Protein AF-I5B1D2-F1 (afdb_monomer)

Mean predicted aligned error: 9.02 Å

pLDDT: mean 75.81, std 14.24, range [44.28, 90.38]

Solvent-accessible surface area (backbone atoms only — not comparable to full-atom values): 4889 Å² total; per-residue (Å²): 136,60,77,76,60,56,40,70,40,30,53,46,60,50,33,72,78,36,62,73,49,52,58,58,39,48,74,73,64,50,72,56,74,79,43,87,84,51,40,68,37,23,46,47,50,51,20,59,79,70,70,45,60,54,68,61,52,53,49,52,54,49,51,52,57,57,51,65,76,43,84,79,85,69,81,81,85,84,78,135

Foldseek 3Di:
DDLVVQQQDFPLVLCVVPVQCVVVCVVVVVPVCPPPVRRGDGLNRVCVVVVHDSSVSSVVSVVSVVVVVPPPPDDDDDDD

Secondary structure (DSSP, 8-state):
--TTGGGTSBHHHHHHH-TTHHHHHHHTT-GGGGSTTGGG-BHHHHHHHTT--HHHHHHHHHHHHHHHTS----------

InterPro domains:
  IPR015077 Domain of unknown function DUF1858 [PF08984] (7-58)
  IPR023883 Conserved hypothetical protein CHP03980, redox-disulphide [PTHR39341] (7-66)
  IPR023883 Conserved hypothetical protein CHP03980, redox-disulphide [TIGR03980] (7-62)
  IPR038062 ScdA-like, N-terminal domain superfamily [G3DSA:1.10.3910.10] (6-71)
  IPR038062 ScdA-like, N-terminal domain superfamily [SSF140683] (7-66)

Organism: NCBI:txid879212

Radius of gyration: 13.98 Å; Cα contacts (8 Å, |Δi|>4): 64; chains: 1; bounding box: 39×35×26 Å

Structure (mmCIF, N/CA/C/O backbone):
data_AF-I5B1D2-F1
#
_entry.id   AF-I5B1D2-F1
#
loop_
_atom_site.group_PDB
_atom_site.id
_atom_site.type_symbol
_atom_site.label_atom_id
_atom_site.label_alt_id
_atom_site.label_comp_id
_atom_site.label_asym_id
_atom_site.label_entity_id
_atom_site.label_seq_id
_atom_site.pdbx_PDB_ins_code
_atom_site.Cartn_x
_atom_site.Cartn_y
_atom_site.Cartn_z
_atom_site.occupancy
_atom_site.B_iso_or_equiv
_atom_site.auth_seq_id
_atom_site.auth_comp_id
_atom_site.auth_asym_id
_atom_site.auth_atom_id
_atom_site.pdbx_PDB_model_num
ATOM 1 N N . MET A 1 1 ? -7.291 8.864 -3.135 1.00 54.38 1 MET A N 1
ATOM 2 C CA . MET A 1 1 ? -6.191 8.878 -4.123 1.00 54.38 1 MET A CA 1
ATOM 3 C C . MET A 1 1 ? -6.709 8.443 -5.479 1.00 54.38 1 MET A C 1
ATOM 5 O O . MET A 1 1 ? -7.554 7.558 -5.529 1.00 54.38 1 MET A O 1
ATOM 9 N N . ASN A 1 2 ? -6.216 9.051 -6.558 1.00 56.97 2 ASN A N 1
ATOM 10 C CA . ASN A 1 2 ? -6.481 8.589 -7.922 1.00 56.97 2 ASN A CA 1
ATOM 11 C C . ASN A 1 2 ? -5.449 7.513 -8.318 1.00 56.97 2 ASN A C 1
ATOM 13 O O . ASN A 1 2 ? -4.288 7.585 -7.915 1.00 56.97 2 ASN A O 1
ATOM 17 N N . SER A 1 3 ? -5.842 6.541 -9.149 1.00 60.00 3 SER A N 1
ATOM 18 C CA . SER A 1 3 ? -4.991 5.432 -9.619 1.00 60.00 3 SER A CA 1
ATOM 19 C C . SER A 1 3 ? -3.607 5.804 -10.196 1.00 60.00 3 SER A C 1
ATOM 21 O O . SER A 1 3 ? -2.693 5.002 -10.009 1.00 60.00 3 SER A O 1
ATOM 23 N N . PRO A 1 4 ? -3.385 6.944 -10.890 1.00 63.47 4 PRO A N 1
ATOM 24 C CA . PRO A 1 4 ? -2.048 7.298 -11.382 1.00 63.47 4 PRO A CA 1
ATOM 25 C C . PRO A 1 4 ? -1.060 7.697 -10.278 1.00 63.47 4 PRO A C 1
ATOM 27 O O . PRO A 1 4 ? 0.120 7.389 -10.404 1.00 63.47 4 PRO A O 1
ATOM 30 N N . GLU A 1 5 ? -1.509 8.318 -9.184 1.00 76.06 5 GLU A N 1
ATOM 31 C CA . GLU A 1 5 ? -0.607 8.724 -8.091 1.00 76.06 5 GLU A CA 1
ATOM 32 C C . GLU A 1 5 ? -0.127 7.520 -7.273 1.00 76.06 5 GLU A C 1
ATOM 34 O O . GLU A 1 5 ? 1.008 7.483 -6.802 1.00 76.06 5 GLU A O 1
ATOM 39 N N . LEU A 1 6 ? -0.962 6.480 -7.193 1.00 81.94 6 LEU A N 1
ATOM 40 C CA . LEU A 1 6 ? -0.638 5.235 -6.502 1.00 81.94 6 LEU A CA 1
ATOM 41 C C . LEU A 1 6 ? 0.523 4.466 -7.146 1.00 81.94 6 LEU A C 1
ATOM 43 O O . LEU A 1 6 ? 1.118 3.620 -6.500 1.00 81.94 6 LEU A O 1
ATOM 47 N N . LYS A 1 7 ? 0.833 4.715 -8.420 1.00 84.44 7 LYS A N 1
ATOM 48 C CA . LYS A 1 7 ? 1.901 4.003 -9.137 1.00 84.44 7 LYS A CA 1
ATOM 49 C C . LYS A 1 7 ? 3.295 4.465 -8.709 1.00 84.44 7 LYS A C 1
ATOM 51 O O . LYS A 1 7 ? 4.231 3.667 -8.739 1.00 84.44 7 LYS A O 1
ATOM 56 N N . ASN A 1 8 ? 3.408 5.729 -8.300 1.00 88.06 8 ASN A N 1
ATOM 57 C CA . ASN A 1 8 ? 4.681 6.402 -8.036 1.00 88.06 8 ASN A CA 1
ATOM 58 C C . ASN A 1 8 ? 4.943 6.616 -6.539 1.00 88.06 8 ASN A C 1
ATOM 60 O O . ASN A 1 8 ? 6.053 6.979 -6.161 1.00 88.06 8 ASN A O 1
ATOM 64 N N . ILE A 1 9 ? 3.938 6.408 -5.687 1.00 88.44 9 ILE A N 1
ATOM 65 C CA . ILE A 1 9 ? 4.109 6.434 -4.234 1.00 88.44 9 ILE A CA 1
ATOM 66 C C . ILE A 1 9 ? 4.951 5.233 -3.780 1.00 88.44 9 ILE A C 1
ATOM 68 O O . ILE A 1 9 ? 4.857 4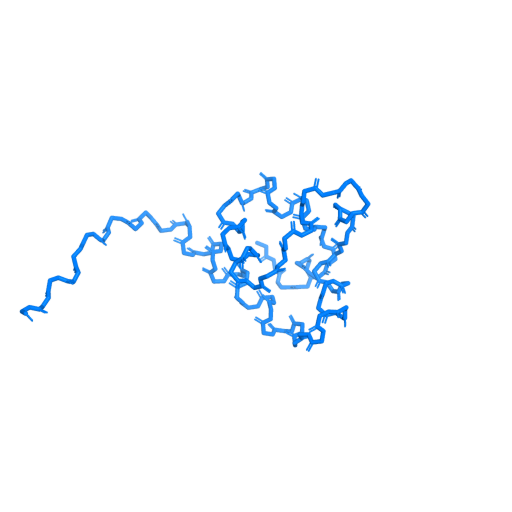.134 -4.341 1.00 88.44 9 ILE A O 1
ATOM 72 N N . THR A 1 10 ? 5.790 5.449 -2.769 1.00 88.19 10 THR A N 1
ATOM 73 C CA . THR A 1 10 ? 6.587 4.378 -2.170 1.00 88.19 10 THR A CA 1
ATOM 74 C C . THR A 1 10 ? 5.712 3.472 -1.315 1.00 88.19 10 THR A C 1
ATOM 76 O O . THR A 1 10 ? 4.698 3.897 -0.750 1.00 88.19 10 THR A O 1
ATOM 79 N N . ILE A 1 11 ? 6.122 2.213 -1.178 1.00 85.00 11 ILE A N 1
ATOM 80 C CA . ILE A 1 11 ? 5.441 1.268 -0.292 1.00 85.00 11 ILE A CA 1
ATOM 81 C C . ILE A 1 11 ? 5.457 1.768 1.159 1.00 85.00 11 ILE A C 1
ATOM 83 O O . ILE A 1 11 ? 4.448 1.638 1.852 1.00 85.00 11 ILE A O 1
ATOM 87 N N . LYS A 1 12 ? 6.550 2.411 1.602 1.00 84.25 12 LYS A N 1
ATOM 88 C CA . LYS A 1 12 ? 6.620 3.023 2.935 1.00 84.25 12 LYS A CA 1
ATOM 89 C C . LYS A 1 12 ? 5.522 4.060 3.139 1.00 84.25 12 LYS A C 1
ATOM 91 O O . LYS A 1 12 ? 4.80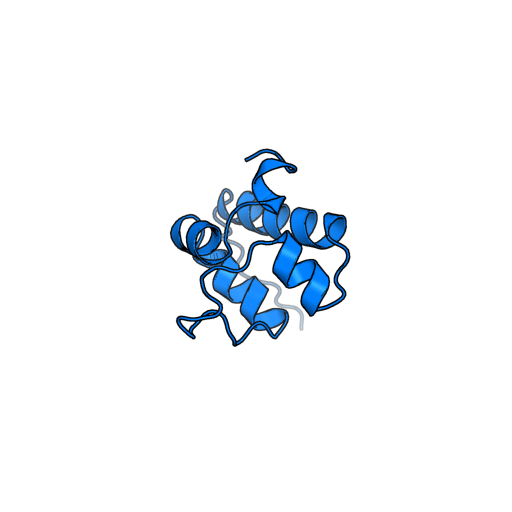2 3.966 4.123 1.00 84.25 12 LYS A O 1
ATOM 96 N N . GLU A 1 13 ? 5.383 5.022 2.229 1.00 87.06 13 GLU A N 1
ATOM 97 C CA . GLU A 1 13 ? 4.376 6.082 2.359 1.00 87.06 13 GLU A CA 1
ATOM 98 C C . GLU A 1 13 ? 2.951 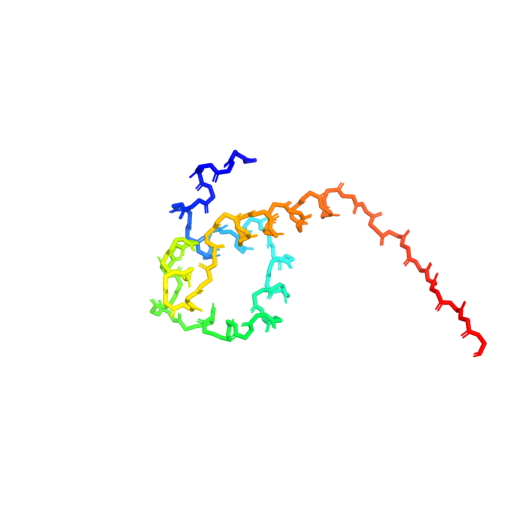5.517 2.305 1.00 87.06 13 GLU A C 1
ATOM 100 O O . GLU A 1 13 ? 2.080 5.952 3.055 1.00 87.06 13 GLU A O 1
ATOM 105 N N . LEU A 1 14 ? 2.713 4.492 1.478 1.00 86.19 14 LEU A N 1
ATOM 106 C CA . LEU A 1 14 ? 1.436 3.772 1.446 1.00 86.19 14 LEU A CA 1
ATOM 107 C C . LEU A 1 14 ? 1.100 3.113 2.785 1.00 86.19 14 LEU A C 1
ATOM 109 O O . LEU A 1 14 ? -0.038 3.206 3.235 1.00 86.19 14 LEU A O 1
ATOM 113 N N . ILE A 1 15 ? 2.067 2.440 3.408 1.00 85.00 15 ILE A N 1
ATOM 114 C CA . ILE A 1 15 ? 1.880 1.756 4.694 1.00 85.00 15 ILE A CA 1
ATOM 115 C C . ILE A 1 15 ? 1.750 2.755 5.848 1.00 85.00 15 ILE A C 1
ATOM 117 O O . ILE A 1 15 ? 0.958 2.518 6.757 1.00 85.00 15 ILE A O 1
ATOM 121 N N . ASP A 1 16 ? 2.494 3.860 5.805 1.00 85.69 16 ASP A N 1
ATOM 122 C CA . ASP A 1 16 ? 2.427 4.945 6.793 1.00 85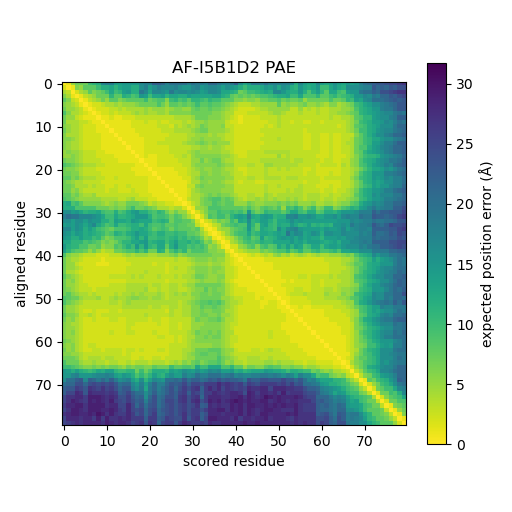.69 16 ASP A CA 1
ATOM 123 C C . ASP A 1 16 ? 1.015 5.553 6.834 1.00 85.69 16 ASP A C 1
ATOM 125 O O . ASP A 1 16 ? 0.421 5.711 7.900 1.00 85.69 16 ASP A O 1
ATOM 129 N N . GLN A 1 17 ? 0.423 5.773 5.654 1.00 87.19 17 GLN A N 1
ATOM 130 C CA . GLN A 1 17 ? -0.956 6.249 5.519 1.00 87.19 17 GLN A CA 1
ATOM 131 C C . GLN A 1 17 ? -2.003 5.155 5.788 1.00 87.19 17 GLN A C 1
ATOM 133 O O . GLN A 1 17 ? -3.064 5.434 6.350 1.00 87.19 17 GLN A O 1
ATOM 138 N N . TYR A 1 18 ? -1.726 3.913 5.384 1.00 87.38 18 TYR A N 1
ATOM 139 C CA . TYR A 1 18 ? -2.662 2.789 5.438 1.00 87.38 18 TYR A CA 1
ATOM 140 C C . TYR A 1 18 ? -1.976 1.518 5.968 1.00 87.38 18 TYR A C 1
ATOM 142 O O . TYR A 1 18 ? -1.659 0.604 5.197 1.00 87.38 18 TYR A O 1
ATOM 150 N N . PRO A 1 19 ? -1.804 1.378 7.296 1.00 85.56 19 PRO A N 1
ATOM 1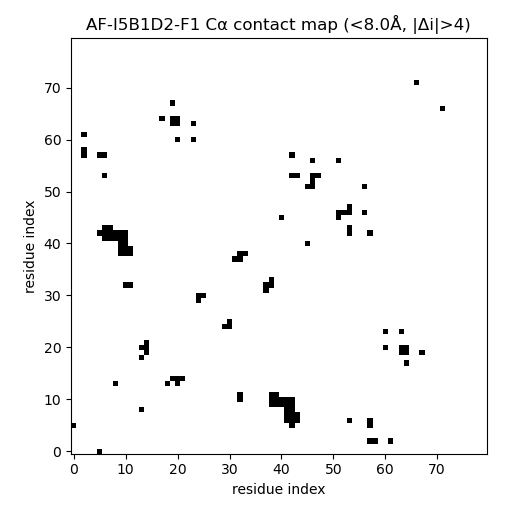51 C CA . PRO A 1 19 ? -1.107 0.232 7.892 1.00 85.56 19 PRO A CA 1
ATOM 152 C C . PRO A 1 19 ? -1.813 -1.112 7.650 1.00 85.56 19 PRO A C 1
ATOM 154 O O . PRO A 1 19 ? -1.214 -2.177 7.770 1.00 85.56 19 PRO A O 1
ATOM 157 N N . THR A 1 20 ? -3.082 -1.098 7.250 1.00 85.44 20 THR A N 1
ATOM 158 C CA . THR A 1 20 ? -3.839 -2.292 6.844 1.00 85.44 20 THR A CA 1
ATOM 159 C C . THR A 1 20 ? -3.297 -2.945 5.570 1.00 85.44 20 THR A C 1
ATOM 161 O O . THR A 1 20 ? -3.474 -4.151 5.384 1.00 85.44 20 THR A O 1
ATOM 164 N N . LEU A 1 21 ? -2.575 -2.194 4.728 1.00 86.06 21 LEU A N 1
ATOM 165 C CA . LEU A 1 21 ? -1.903 -2.719 3.537 1.00 86.06 21 LEU A CA 1
ATOM 166 C C . LEU A 1 21 ? -0.738 -3.651 3.871 1.00 86.06 21 LEU A C 1
ATOM 168 O O . LEU A 1 21 ? -0.402 -4.503 3.052 1.00 86.06 21 LEU A O 1
ATOM 172 N N . ILE A 1 22 ? -0.174 -3.568 5.082 1.00 84.44 22 ILE A N 1
ATOM 173 C CA . ILE A 1 22 ? 0.875 -4.488 5.545 1.00 84.44 22 ILE A CA 1
ATOM 174 C C . ILE A 1 22 ? 0.417 -5.939 5.380 1.00 84.44 22 ILE A C 1
ATOM 176 O O . ILE A 1 22 ? 1.169 -6.775 4.887 1.00 84.44 22 ILE A O 1
ATOM 180 N N . LYS A 1 23 ? -0.840 -6.238 5.737 1.00 82.88 23 LYS A N 1
ATOM 181 C CA . LYS A 1 23 ? -1.376 -7.597 5.628 1.00 82.88 23 LYS A CA 1
ATOM 182 C C . LYS A 1 23 ? -1.496 -8.054 4.175 1.00 82.88 23 LYS A C 1
ATOM 184 O O . LYS A 1 23 ? -1.186 -9.206 3.899 1.00 82.88 23 LYS A O 1
ATOM 189 N N . LEU A 1 24 ? -1.910 -7.160 3.272 1.00 85.00 24 LEU A N 1
ATOM 190 C CA . LEU A 1 24 ? -1.984 -7.430 1.835 1.00 85.00 24 LEU A CA 1
ATOM 191 C C . LEU A 1 24 ? -0.590 -7.767 1.285 1.00 85.00 24 LEU A C 1
ATOM 193 O O . LEU A 1 24 ? -0.418 -8.795 0.639 1.00 85.00 24 LEU A O 1
ATOM 197 N N . PHE A 1 25 ? 0.412 -6.936 1.581 1.00 82.69 25 PHE A N 1
ATOM 198 C CA . PHE A 1 25 ? 1.786 -7.152 1.123 1.00 82.69 25 PHE A CA 1
ATOM 199 C C . PHE A 1 25 ? 2.400 -8.437 1.699 1.00 82.69 25 PHE A C 1
ATOM 201 O O . PHE A 1 25 ? 2.995 -9.211 0.952 1.00 82.69 25 PHE A O 1
ATOM 208 N N . MET A 1 26 ? 2.182 -8.721 2.987 1.00 80.62 26 MET A N 1
ATOM 209 C CA . MET A 1 26 ? 2.602 -9.988 3.599 1.00 80.62 26 MET A CA 1
ATOM 210 C C . MET A 1 26 ? 1.968 -11.209 2.919 1.00 80.62 26 MET A C 1
ATOM 212 O O . MET A 1 26 ? 2.653 -12.208 2.725 1.00 80.62 26 MET A O 1
ATOM 216 N N . ASP A 1 27 ? 0.683 -11.138 2.557 1.00 81.69 27 ASP A N 1
ATOM 217 C CA . ASP A 1 27 ? -0.027 -12.226 1.866 1.00 81.69 27 ASP A CA 1
ATOM 218 C C . ASP A 1 27 ? 0.540 -12.480 0.460 1.0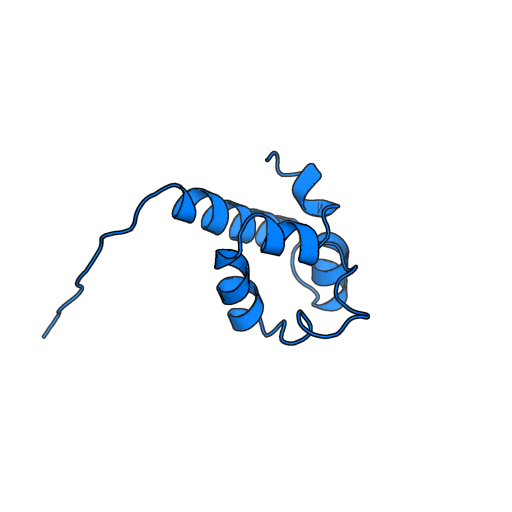0 81.69 27 ASP A C 1
ATOM 220 O O . ASP A 1 27 ? 0.671 -13.623 0.031 1.00 81.69 27 ASP A O 1
ATOM 224 N N . MET A 1 28 ? 0.992 -11.418 -0.214 1.00 76.88 28 MET A N 1
ATOM 225 C CA . MET A 1 28 ? 1.702 -11.503 -1.497 1.00 76.88 28 MET A CA 1
ATOM 226 C C . MET A 1 28 ? 3.168 -11.948 -1.367 1.00 76.88 28 MET A C 1
ATOM 228 O O . MET A 1 28 ? 3.874 -12.015 -2.370 1.00 76.88 28 MET A O 1
ATOM 232 N N . GLY A 1 29 ? 3.648 -12.248 -0.155 1.00 75.00 29 GLY A N 1
ATOM 233 C CA . GLY A 1 29 ? 5.026 -12.683 0.075 1.00 75.00 29 GLY A CA 1
ATOM 234 C C . GLY A 1 29 ? 6.0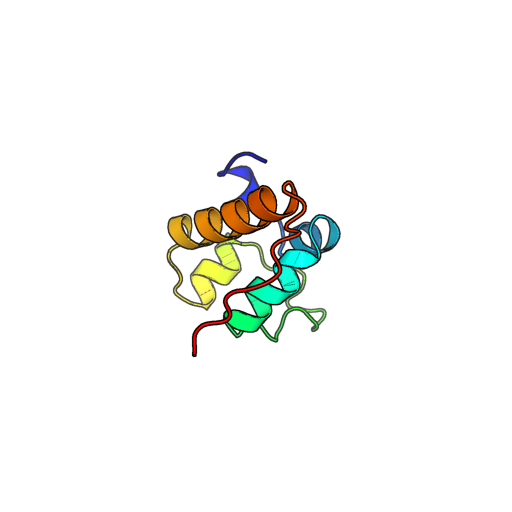59 -11.557 0.003 1.00 75.00 29 GLY A C 1
ATOM 235 O O . GLY A 1 29 ? 7.258 -11.833 0.006 1.00 75.00 29 GLY A O 1
ATOM 236 N N . LEU A 1 30 ? 5.620 -10.293 -0.002 1.00 73.31 30 LEU A N 1
ATOM 237 C CA . LEU A 1 30 ? 6.491 -9.128 0.145 1.00 73.31 30 LEU A CA 1
ATOM 238 C C . LEU A 1 30 ? 6.930 -9.050 1.613 1.00 73.31 30 LEU A C 1
ATOM 240 O O . LEU A 1 30 ? 6.430 -8.244 2.386 1.00 73.31 30 LEU A O 1
ATOM 244 N N . LEU A 1 31 ? 7.824 -9.939 2.041 1.00 62.75 31 LEU A N 1
ATOM 245 C CA . LEU A 1 31 ? 8.357 -9.973 3.415 1.00 62.75 31 LEU A CA 1
ATOM 246 C C . LEU A 1 31 ? 9.447 -8.910 3.644 1.00 62.75 31 LEU A C 1
ATOM 248 O O . LEU A 1 31 ? 9.774 -8.563 4.776 1.00 62.75 31 LEU A O 1
ATOM 252 N N . CYS A 1 32 ? 9.950 -8.361 2.546 1.00 62.31 32 CYS A N 1
ATOM 253 C CA . CYS A 1 32 ? 11.017 -7.377 2.431 1.00 62.31 32 CYS A CA 1
ATOM 254 C C . CYS A 1 32 ? 10.632 -5.937 2.843 1.00 62.31 32 CYS A C 1
ATOM 256 O O . CYS A 1 32 ? 11.464 -5.044 2.942 1.00 62.31 32 CYS A O 1
ATOM 258 N N . ILE A 1 33 ? 9.372 -5.676 3.199 1.00 58.50 33 ILE A N 1
ATOM 259 C CA . ILE A 1 33 ? 8.913 -4.342 3.653 1.00 58.50 33 ILE A CA 1
ATOM 260 C C . ILE A 1 33 ? 9.545 -3.856 4.971 1.00 58.50 33 ILE A C 1
ATOM 262 O O . ILE A 1 33 ? 9.302 -2.722 5.379 1.00 58.50 33 ILE A O 1
ATOM 266 N N . GLY A 1 34 ? 10.340 -4.695 5.642 1.00 56.50 34 GLY A N 1
ATOM 267 C CA . GLY A 1 34 ? 11.056 -4.357 6.874 1.00 56.50 34 GLY A CA 1
ATOM 268 C C . GLY A 1 34 ? 12.541 -4.018 6.708 1.00 56.50 34 GLY A C 1
ATOM 269 O O . GLY A 1 34 ? 13.149 -3.572 7.681 1.00 56.50 34 GLY A O 1
ATOM 270 N N . CYS A 1 35 ? 13.150 -4.224 5.532 1.00 61.59 35 CYS A N 1
ATOM 271 C CA . CYS A 1 35 ? 14.574 -3.944 5.339 1.00 61.59 35 CYS A CA 1
ATOM 272 C C . CYS A 1 35 ? 14.764 -2.514 4.777 1.00 61.59 35 CYS A C 1
ATOM 274 O O . CYS A 1 35 ? 14.034 -2.088 3.875 1.00 61.59 35 CYS A O 1
ATOM 276 N N . PRO A 1 36 ? 15.737 -1.731 5.283 1.00 61.69 36 PRO A N 1
ATOM 277 C CA . PRO A 1 36 ? 15.870 -0.305 4.961 1.00 61.69 36 PRO A CA 1
ATOM 278 C C . PRO A 1 36 ? 16.149 -0.010 3.478 1.00 61.69 36 PRO A C 1
ATOM 280 O O . PRO A 1 36 ? 15.888 1.100 3.026 1.00 61.69 36 PRO A O 1
ATOM 283 N N . ALA A 1 37 ? 16.650 -0.982 2.709 1.00 62.22 37 ALA A N 1
ATOM 284 C CA . ALA A 1 37 ? 16.899 -0.831 1.273 1.00 62.22 37 ALA A CA 1
ATOM 285 C C . ALA A 1 37 ? 15.609 -0.871 0.426 1.00 62.22 37 ALA A C 1
ATOM 287 O O . ALA A 1 37 ? 15.528 -0.241 -0.621 1.00 62.22 37 ALA A O 1
ATOM 288 N N . GLU A 1 38 ? 14.582 -1.568 0.904 1.00 60.59 38 GLU A N 1
ATOM 289 C CA . GLU A 1 38 ? 13.382 -1.971 0.139 1.00 60.59 38 GLU A CA 1
ATOM 290 C C . GLU A 1 38 ? 12.207 -1.020 0.421 1.00 60.59 38 GLU A C 1
ATOM 292 O O . GLU A 1 38 ? 11.185 -0.999 -0.262 1.00 60.59 38 GLU A O 1
ATOM 297 N N . THR A 1 39 ? 12.401 -0.160 1.422 1.00 63.22 39 THR A N 1
ATOM 298 C CA . THR A 1 39 ? 11.490 0.891 1.883 1.00 63.22 39 THR A CA 1
ATOM 299 C C . THR A 1 39 ? 11.251 1.974 0.811 1.00 63.22 39 THR A C 1
ATOM 301 O O . THR A 1 39 ? 10.261 2.705 0.872 1.00 63.22 39 THR A O 1
ATOM 304 N N . PHE A 1 40 ? 12.127 2.067 -0.196 1.00 70.38 40 PHE A N 1
ATOM 305 C CA . PHE A 1 40 ? 12.068 3.074 -1.262 1.00 70.38 40 PHE A CA 1
ATOM 306 C C . PHE A 1 40 ? 11.400 2.593 -2.554 1.00 70.38 40 PHE A C 1
ATOM 308 O O . PHE A 1 40 ? 11.175 3.413 -3.446 1.00 70.38 40 PHE A O 1
ATOM 315 N N . HIS A 1 41 ? 11.057 1.308 -2.675 1.00 83.12 41 HIS A N 1
ATOM 316 C CA . HIS A 1 41 ? 10.393 0.822 -3.880 1.00 83.12 41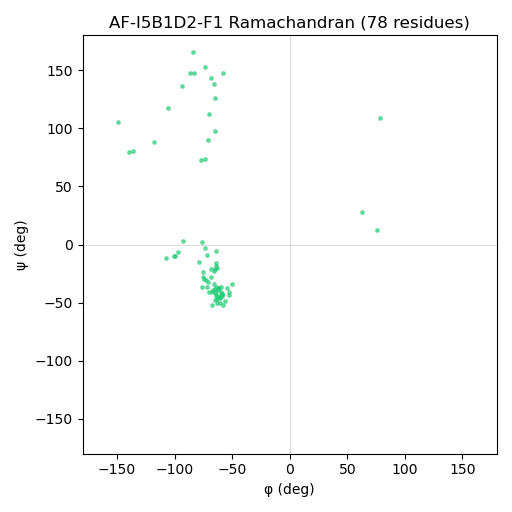 HIS A CA 1
ATOM 317 C C . HIS A 1 41 ? 9.001 1.438 -4.025 1.00 83.12 41 HIS A C 1
ATOM 319 O O . HIS A 1 41 ? 8.245 1.595 -3.060 1.00 83.12 41 HIS A O 1
ATOM 325 N N . THR A 1 42 ? 8.674 1.820 -5.256 1.00 89.25 42 THR A N 1
ATOM 326 C CA . THR A 1 42 ? 7.335 2.282 -5.622 1.00 89.25 42 THR A CA 1
ATOM 327 C C . THR A 1 42 ? 6.433 1.094 -5.923 1.00 89.25 42 THR A C 1
ATOM 329 O O . THR A 1 42 ? 6.899 -0.022 -6.151 1.00 89.25 42 THR A O 1
ATOM 332 N N . VAL A 1 43 ? 5.125 1.329 -5.980 1.00 88.50 43 VAL A N 1
ATOM 333 C CA . VAL A 1 43 ? 4.166 0.307 -6.436 1.00 88.50 43 VAL A CA 1
ATOM 334 C C . VAL A 1 43 ? 4.530 -0.231 -7.823 1.00 88.50 43 VAL A C 1
ATOM 336 O O . VAL A 1 43 ? 4.387 -1.426 -8.074 1.00 88.50 43 VAL A O 1
ATOM 339 N N . THR A 1 44 ? 5.025 0.631 -8.716 1.00 89.25 44 THR A N 1
ATOM 340 C CA . THR A 1 44 ? 5.477 0.220 -10.054 1.00 89.25 44 THR A CA 1
ATOM 341 C C . THR A 1 44 ? 6.727 -0.649 -10.002 1.00 89.25 44 THR A C 1
ATOM 343 O O . THR A 1 44 ? 6.804 -1.635 -10.729 1.00 89.25 44 THR A O 1
ATOM 346 N N . ASP A 1 45 ? 7.670 -0.307 -9.130 1.00 88.19 45 ASP A N 1
ATOM 347 C CA . ASP A 1 45 ? 8.922 -1.042 -8.951 1.00 88.19 45 ASP A CA 1
ATOM 348 C C . ASP A 1 45 ? 8.663 -2.473 -8.452 1.00 88.19 45 ASP A C 1
ATOM 350 O O . ASP A 1 45 ? 9.030 -3.443 -9.114 1.00 88.19 45 ASP A O 1
ATOM 354 N N . ILE A 1 46 ? 7.857 -2.605 -7.390 1.00 84.94 46 ILE A N 1
ATOM 355 C CA . ILE A 1 46 ? 7.413 -3.906 -6.869 1.00 84.94 46 ILE A CA 1
ATOM 356 C C . ILE A 1 46 ? 6.655 -4.708 -7.928 1.00 84.94 46 ILE A C 1
ATOM 358 O O . ILE A 1 46 ? 6.866 -5.912 -8.057 1.00 84.94 46 ILE A O 1
ATOM 362 N N . ALA A 1 47 ? 5.773 -4.065 -8.700 1.00 87.69 47 ALA A N 1
ATOM 363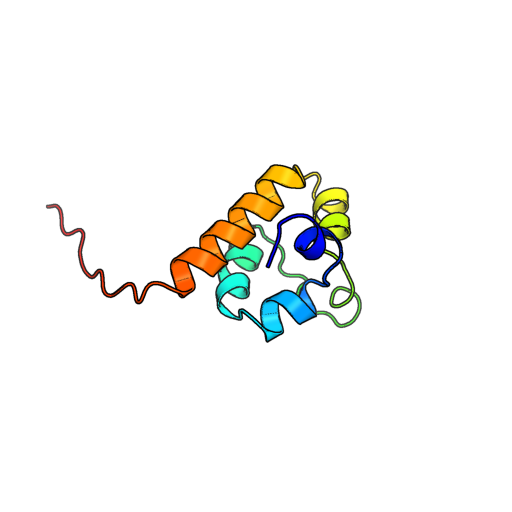 C CA . ALA A 1 47 ? 5.059 -4.764 -9.760 1.00 87.69 47 ALA A CA 1
ATOM 364 C C . ALA A 1 47 ? 6.013 -5.316 -10.832 1.00 87.69 47 ALA A C 1
ATOM 366 O O . ALA A 1 47 ? 5.787 -6.416 -11.328 1.00 87.69 47 ALA A O 1
ATOM 367 N N . GLY A 1 48 ? 7.076 -4.580 -11.166 1.00 87.00 48 GLY A N 1
ATOM 368 C CA . GLY A 1 48 ? 8.108 -5.024 -12.099 1.00 87.00 48 GLY A CA 1
ATOM 369 C C . GLY A 1 48 ? 8.933 -6.190 -11.557 1.00 87.00 48 GLY A C 1
ATOM 370 O O . GLY A 1 48 ? 9.021 -7.223 -12.216 1.00 87.00 48 GLY A O 1
ATOM 371 N N . GLU A 1 49 ? 9.476 -6.047 -10.347 1.00 84.50 49 GLU A N 1
ATOM 372 C CA . GLU A 1 49 ? 10.348 -7.044 -9.705 1.00 84.50 49 GLU A CA 1
ATOM 373 C C . GLU A 1 49 ? 9.620 -8.379 -9.461 1.00 84.50 49 GLU A C 1
ATOM 375 O O . GLU A 1 49 ? 10.161 -9.457 -9.696 1.00 84.50 49 GLU A O 1
ATOM 380 N N . TYR A 1 50 ? 8.345 -8.323 -9.064 1.00 81.69 50 TYR A N 1
ATOM 381 C CA . TYR A 1 50 ? 7.537 -9.514 -8.776 1.00 81.69 50 TYR A CA 1
ATOM 382 C C . TYR A 1 50 ? 6.730 -10.006 -9.990 1.00 81.69 50 TYR A C 1
ATOM 384 O O . TYR A 1 50 ? 5.948 -10.951 -9.868 1.00 81.69 50 TYR A O 1
ATOM 392 N N . GLY A 1 51 ? 6.877 -9.374 -11.162 1.00 86.94 51 GLY A N 1
ATOM 393 C CA . GLY A 1 51 ? 6.149 -9.750 -12.379 1.00 86.94 51 GLY A CA 1
ATOM 394 C C . GLY A 1 51 ? 4.624 -9.608 -12.267 1.00 86.94 51 GLY A C 1
ATOM 395 O O . GLY A 1 51 ? 3.875 -10.341 -12.918 1.00 86.94 51 GLY A O 1
ATOM 396 N N . LEU A 1 52 ? 4.142 -8.688 -11.428 1.00 86.19 52 LEU A N 1
ATOM 397 C CA . LEU A 1 52 ? 2.721 -8.439 -11.209 1.00 86.19 52 LEU A CA 1
ATOM 398 C C . LEU A 1 52 ? 2.156 -7.506 -12.282 1.00 86.19 52 LEU A C 1
ATOM 400 O O . LEU A 1 52 ? 2.795 -6.563 -12.749 1.00 86.19 52 LEU A O 1
ATOM 404 N N . ASN A 1 53 ? 0.881 -7.695 -12.624 1.00 90.38 53 ASN A N 1
ATOM 405 C CA . ASN A 1 53 ? 0.183 -6.714 -13.443 1.00 90.38 53 ASN A CA 1
ATOM 406 C C . ASN A 1 53 ? -0.053 -5.431 -12.629 1.00 90.38 53 ASN A C 1
ATOM 408 O O . ASN A 1 53 ? -0.873 -5.420 -11.710 1.00 90.38 53 ASN A O 1
ATOM 412 N N . LEU A 1 54 ? 0.618 -4.340 -13.007 1.00 88.12 54 LEU A N 1
ATOM 413 C CA . LEU A 1 54 ? 0.539 -3.052 -12.312 1.00 88.12 54 LEU A CA 1
ATOM 414 C C . LEU A 1 54 ? -0.899 -2.549 -12.118 1.00 88.12 54 LEU A C 1
ATOM 416 O O . LEU A 1 54 ? -1.235 -2.028 -11.059 1.00 88.12 54 LEU A O 1
ATOM 420 N N . ASN A 1 55 ? -1.764 -2.697 -13.124 1.00 89.06 55 ASN A N 1
ATOM 421 C CA . ASN A 1 55 ? -3.141 -2.214 -13.018 1.00 89.06 55 ASN A CA 1
ATOM 422 C C . ASN A 1 55 ? -3.955 -3.065 -12.035 1.00 89.06 55 ASN A C 1
ATOM 424 O O . ASN A 1 55 ? -4.696 -2.507 -11.230 1.00 89.06 55 ASN A O 1
ATOM 428 N N . HIS A 1 56 ? -3.782 -4.390 -12.054 1.00 88.25 56 HIS A N 1
ATOM 429 C CA . HIS A 1 56 ? -4.424 -5.281 -11.085 1.00 88.25 56 HIS A CA 1
ATOM 430 C C . HIS A 1 56 ? -3.922 -5.022 -9.659 1.00 88.25 56 HIS A C 1
ATOM 432 O O . HIS A 1 56 ? -4.713 -4.962 -8.723 1.00 88.25 56 HIS A O 1
ATOM 438 N N . PHE A 1 57 ? -2.618 -4.797 -9.498 1.00 87.75 57 PHE A N 1
ATOM 439 C CA . PHE A 1 57 ? -2.019 -4.503 -8.202 1.00 87.75 57 PHE A CA 1
ATOM 440 C C . PHE A 1 57 ? -2.546 -3.186 -7.610 1.00 87.75 57 PHE A C 1
ATOM 442 O O . PHE A 1 57 ? -2.998 -3.149 -6.466 1.00 87.75 57 PHE A O 1
ATOM 449 N N . VAL A 1 58 ? -2.596 -2.122 -8.417 1.00 89.75 58 VAL A N 1
ATOM 450 C CA . VAL A 1 58 ? -3.190 -0.833 -8.025 1.00 89.75 58 VAL A CA 1
ATOM 451 C C . VAL A 1 58 ? -4.679 -0.971 -7.686 1.00 89.75 58 VAL A C 1
ATOM 453 O O . VAL A 1 58 ? -5.151 -0.321 -6.751 1.00 89.75 58 VAL A O 1
ATOM 456 N N . ASP A 1 59 ? -5.429 -1.804 -8.413 1.00 88.62 59 ASP A N 1
ATOM 457 C CA . ASP A 1 59 ? -6.839 -2.079 -8.110 1.00 88.62 59 ASP A CA 1
ATOM 458 C C . ASP A 1 59 ? -6.995 -2.778 -6.751 1.00 88.62 59 ASP A C 1
ATOM 460 O O . ASP A 1 59 ? -7.811 -2.352 -5.933 1.00 88.62 59 ASP A O 1
ATOM 464 N N . GLN A 1 60 ? -6.164 -3.781 -6.449 1.00 87.38 60 GLN A N 1
ATOM 465 C CA . GLN A 1 60 ? -6.184 -4.463 -5.151 1.00 87.38 60 GLN A CA 1
ATOM 466 C C . GLN A 1 60 ? -5.855 -3.525 -3.987 1.00 87.38 60 GLN A C 1
ATOM 468 O O . GLN A 1 60 ? -6.582 -3.521 -2.990 1.00 87.38 60 GLN A O 1
ATOM 473 N N . ILE A 1 61 ? -4.821 -2.688 -4.118 1.00 88.25 61 ILE A N 1
ATOM 474 C CA . ILE A 1 61 ? -4.480 -1.698 -3.086 1.00 88.25 61 ILE A CA 1
ATOM 475 C C . ILE A 1 61 ? -5.655 -0.733 -2.876 1.00 88.25 61 ILE A C 1
ATOM 477 O O . ILE A 1 61 ? -6.068 -0.506 -1.737 1.00 88.25 61 ILE A O 1
ATOM 481 N N . ASN A 1 62 ? -6.250 -0.218 -3.958 1.00 89.00 62 ASN A N 1
ATOM 482 C CA . ASN A 1 62 ? -7.421 0.654 -3.861 1.00 89.00 62 ASN A CA 1
ATOM 483 C C . ASN A 1 62 ? -8.589 -0.037 -3.157 1.00 89.00 62 ASN A C 1
ATOM 485 O O . ASN A 1 62 ? -9.196 0.565 -2.276 1.00 89.00 62 ASN A O 1
ATOM 489 N N . ARG A 1 63 ? -8.890 -1.299 -3.479 1.00 87.12 63 ARG A N 1
ATOM 490 C CA . ARG A 1 63 ? -9.951 -2.055 -2.795 1.00 87.12 63 ARG A CA 1
ATOM 491 C C . ARG A 1 63 ? -9.705 -2.166 -1.301 1.00 87.12 63 ARG A C 1
ATOM 493 O O . ARG A 1 63 ? -10.649 -1.982 -0.540 1.00 87.12 63 ARG A O 1
ATOM 500 N N . VAL A 1 64 ? -8.471 -2.438 -0.874 1.00 86.62 64 VAL A N 1
ATOM 501 C CA . VAL A 1 64 ? -8.151 -2.503 0.557 1.00 86.62 64 VAL A CA 1
ATOM 502 C C . VAL A 1 64 ? -8.338 -1.134 1.202 1.00 86.62 64 VAL A C 1
ATOM 504 O O . VAL A 1 64 ? -9.045 -1.050 2.199 1.00 86.62 64 VAL A O 1
ATOM 507 N N . ILE A 1 65 ? -7.817 -0.059 0.604 1.00 86.50 65 ILE A N 1
ATOM 508 C CA . ILE A 1 65 ? -7.999 1.312 1.111 1.00 86.50 65 ILE A CA 1
ATOM 509 C C . ILE A 1 65 ? -9.493 1.650 1.253 1.00 86.50 65 ILE A C 1
ATOM 511 O O . ILE A 1 65 ? -9.925 2.079 2.324 1.00 86.50 65 ILE A O 1
ATOM 515 N N . GLN A 1 66 ? -10.303 1.388 0.223 1.00 84.44 66 GLN A N 1
ATOM 516 C CA . GLN A 1 66 ? -11.751 1.634 0.241 1.00 84.44 66 GLN A CA 1
ATOM 517 C C . GLN A 1 66 ? -12.478 0.754 1.267 1.00 84.44 66 GLN A C 1
ATOM 519 O O . GLN A 1 66 ? -13.373 1.227 1.961 1.00 84.44 66 GLN A O 1
ATOM 524 N N . ASN A 1 67 ? -12.071 -0.508 1.421 1.00 77.44 67 ASN A N 1
ATOM 525 C CA . ASN A 1 67 ? -12.639 -1.408 2.422 1.00 77.44 67 ASN A CA 1
ATOM 526 C C . ASN A 1 67 ? -12.280 -0.983 3.855 1.00 77.44 67 ASN A C 1
ATOM 528 O O . ASN A 1 67 ? -13.053 -1.235 4.769 1.00 77.44 67 ASN A O 1
ATOM 532 N N . THR A 1 68 ? -11.147 -0.305 4.067 1.00 63.31 68 THR A N 1
ATOM 533 C CA . THR A 1 68 ? -10.771 0.227 5.393 1.00 63.31 68 THR A CA 1
ATOM 534 C C . THR A 1 68 ? -11.567 1.467 5.783 1.00 63.31 68 THR A C 1
ATOM 536 O O . THR A 1 68 ? -11.749 1.725 6.969 1.00 63.31 68 THR A O 1
ATOM 539 N N . ALA A 1 69 ? -12.106 2.194 4.797 1.00 57.59 69 ALA A N 1
ATOM 540 C CA . ALA A 1 69 ? -13.054 3.280 5.032 1.00 57.59 69 ALA A CA 1
ATOM 541 C C . ALA A 1 69 ? -14.438 2.764 5.477 1.00 57.59 69 ALA A C 1
ATOM 543 O O . ALA A 1 69 ? -15.286 3.551 5.897 1.00 57.59 69 ALA A O 1
ATOM 544 N N . ILE A 1 70 ? -14.665 1.445 5.422 1.00 44.31 70 ILE A N 1
ATOM 545 C CA . ILE A 1 70 ? -15.867 0.783 5.920 1.00 44.31 70 ILE A CA 1
ATOM 546 C C . ILE A 1 70 ? -15.496 0.069 7.231 1.00 44.31 70 ILE A C 1
ATOM 548 O O . ILE A 1 70 ? -14.679 -0.854 7.212 1.00 44.31 70 ILE A O 1
ATOM 552 N N . PRO A 1 71 ? -16.081 0.431 8.389 1.00 44.34 71 PRO A N 1
ATOM 553 C CA . PRO A 1 71 ? -15.891 -0.335 9.613 1.00 44.34 71 PRO A CA 1
ATOM 554 C C . PRO A 1 71 ? -16.519 -1.717 9.412 1.00 44.34 71 PRO A C 1
ATOM 556 O O . PRO A 1 71 ? -17.729 -1.899 9.542 1.00 44.34 71 PRO A O 1
ATOM 559 N N . THR A 1 72 ? -15.706 -2.714 9.076 1.00 44.28 72 THR A N 1
ATOM 560 C CA . THR A 1 72 ? -16.155 -4.103 8.975 1.00 44.28 72 THR A CA 1
ATOM 561 C C . THR A 1 72 ? -16.299 -4.694 10.376 1.00 44.28 72 THR A C 1
ATOM 563 O O . THR A 1 72 ? -15.555 -5.567 10.810 1.00 44.28 72 THR A O 1
ATOM 566 N N . ASN A 1 73 ? -17.344 -4.260 11.085 1.00 52.38 73 ASN A N 1
ATOM 567 C CA . ASN A 1 73 ? -18.047 -5.175 11.971 1.00 52.38 73 ASN A CA 1
ATOM 568 C C . ASN A 1 73 ? -18.808 -6.166 11.081 1.00 52.38 73 ASN A C 1
ATOM 570 O O . ASN A 1 73 ? -19.943 -5.932 10.674 1.00 52.38 73 ASN A O 1
ATOM 574 N N . SER A 1 74 ? -18.167 -7.275 10.737 1.00 47.00 74 SER A N 1
ATOM 575 C CA . SER A 1 74 ? -18.861 -8.456 10.227 1.00 47.00 74 SER A CA 1
ATOM 576 C C . SER A 1 74 ? -18.221 -9.685 10.842 1.00 47.00 74 SER A C 1
ATOM 578 O O . SER A 1 74 ? -17.390 -10.377 10.262 1.00 47.00 74 SER A O 1
ATOM 580 N N . ARG A 1 75 ? -18.637 -9.929 12.087 1.00 62.84 75 ARG A N 1
ATOM 581 C CA . ARG A 1 75 ? -18.641 -11.267 12.658 1.00 62.84 75 ARG A CA 1
ATOM 582 C C . ARG A 1 75 ? -19.510 -12.189 11.788 1.00 62.84 75 ARG A C 1
ATOM 584 O O . ARG A 1 75 ? -20.550 -11.790 11.277 1.00 62.84 75 ARG A O 1
ATOM 591 N N . THR A 1 76 ? -19.090 -13.451 11.768 1.00 50.34 76 THR A N 1
ATOM 592 C CA . THR A 1 76 ? -19.821 -14.682 11.430 1.00 50.34 76 THR A CA 1
ATOM 593 C C . THR A 1 76 ? -20.071 -15.020 9.960 1.00 50.34 76 THR A C 1
ATOM 595 O O . THR A 1 76 ? -21.012 -14.553 9.331 1.00 50.34 76 THR A O 1
ATOM 598 N N . LYS A 1 77 ? -19.351 -16.051 9.503 1.00 46.22 77 LYS A N 1
ATOM 599 C CA . LYS A 1 77 ? -19.999 -17.173 8.824 1.00 46.22 77 LYS A CA 1
ATOM 600 C C . LYS A 1 77 ? -19.752 -18.452 9.631 1.00 46.22 77 LYS A C 1
ATOM 602 O O . LYS A 1 77 ? -18.783 -19.166 9.414 1.00 46.22 77 LYS A O 1
ATOM 607 N N . THR A 1 78 ? -20.642 -18.703 10.590 1.00 58.66 78 THR A N 1
ATOM 608 C CA . THR A 1 78 ? -20.976 -20.064 11.029 1.00 58.66 78 THR A CA 1
ATOM 609 C C . THR A 1 78 ? -21.631 -20.766 9.850 1.00 58.66 78 THR A C 1
ATOM 611 O O . THR A 1 78 ? -22.641 -20.266 9.356 1.00 58.66 78 THR A O 1
ATOM 614 N N . ILE A 1 79 ? -21.131 -21.931 9.440 1.00 65.12 79 ILE A N 1
ATOM 615 C CA . ILE A 1 79 ? -21.984 -22.954 8.824 1.00 65.12 79 ILE A CA 1
ATOM 616 C C . ILE A 1 79 ? -21.424 -24.343 9.142 1.00 65.12 79 ILE A C 1
ATOM 618 O O . ILE A 1 79 ? -20.404 -24.720 8.584 1.00 65.12 79 ILE A O 1
ATOM 622 N N . LYS A 1 80 ? -22.148 -24.997 10.061 1.00 53.75 80 LYS A N 1
ATOM 623 C CA . LYS A 1 80 ? -22.348 -26.435 10.323 1.00 53.75 80 LYS A CA 1
ATOM 624 C C . LYS A 1 80 ? -21.156 -27.387 10.279 1.00 53.75 80 LYS A C 1
ATOM 626 O O . LYS A 1 80 ? -20.613 -27.619 9.185 1.00 53.75 80 LYS A O 1
#

Nearest PDB structures (foldseek):
  2k5e-assembly1_A  TM=8.624E-01  e=4.104E-02  Methanocaldococcus jannaschii
  2k53-assembly1_A  TM=7.827E-01  e=6.827E-02  Acetivibrio thermocellus ATCC 27405
  6tml-assembly1_b7  TM=3.548E-01  e=9.149E+00  Toxoplasma gondii GT1
  6zvk-assembly1_A2  TM=2.622E-01  e=6.656E+00  Oryctolagus cuniculus

Sequence (80 aa):
MNSPELKNITIKELIDQYPTLIKLFMDMGLLCIGCPAETFHTVTDIAGEYGLNLNHFVDQINRVIQNTAIPTNSRTKTIK